Protein AF-A0A1V1G2E8-F1 (afdb_monomer_lite)

Organism: NCBI:txid1812934

Foldseek 3Di:
DDQDFPDDPVRDPDPVSVVVRVVSVVVVVVVVLVVVLVVLVVCLVVQPDLCSLCVPVVLVVVLVVQLVVCVVVVHHSVVSSVVVNVSSVVSSVVSVVVVVVVVD

Sequence (104 aa):
MHIENRLSPSECEGMDDIRAEIDLIDRAVVNLIGKRYQYVLSAAKFKTSATAVRAPERFKAMLEKRREWAEQDGLNADAIEQLFSNLVNHFIEEEMQRWKKSHE

pLDDT: mean 92.09, std 8.78, range [52.75, 98.62]

Structure (mmCIF, N/CA/C/O backbone):
data_AF-A0A1V1G2E8-F1
#
_entry.id   AF-A0A1V1G2E8-F1
#
loop_
_atom_site.group_PDB
_atom_site.id
_atom_site.type_symbol
_atom_site.label_atom_id
_atom_site.label_alt_id
_atom_site.label_comp_id
_atom_site.label_asym_id
_atom_site.label_entity_id
_atom_site.label_seq_id
_atom_site.pdbx_PDB_ins_code
_atom_site.Cartn_x
_atom_site.Cartn_y
_atom_site.Cartn_z
_atom_site.occupancy
_atom_site.B_iso_or_equiv
_atom_site.auth_seq_id
_atom_site.auth_comp_id
_atom_site.auth_asym_id
_atom_site.auth_atom_id
_atom_site.pdbx_PDB_model_num
ATOM 1 N N . MET A 1 1 ? -15.128 -0.970 -3.466 1.00 58.00 1 MET A N 1
ATOM 2 C CA . MET A 1 1 ? -14.976 -2.131 -2.564 1.00 58.00 1 MET A CA 1
ATOM 3 C C . MET A 1 1 ? -15.042 -1.551 -1.172 1.00 58.00 1 MET A C 1
ATOM 5 O O . MET A 1 1 ? -14.143 -0.795 -0.835 1.00 58.00 1 MET A O 1
ATOM 9 N N . HIS A 1 2 ? -16.136 -1.781 -0.456 1.00 69.06 2 HIS A N 1
ATOM 10 C CA . HIS A 1 2 ? -16.291 -1.309 0.917 1.00 69.06 2 HIS A CA 1
ATOM 11 C C . HIS A 1 2 ? -15.784 -2.417 1.836 1.00 69.06 2 HIS A C 1
ATOM 13 O O . HIS A 1 2 ? -16.170 -3.573 1.668 1.00 69.06 2 HIS A O 1
ATOM 19 N N . ILE A 1 3 ? -14.825 -2.086 2.698 1.00 79.12 3 ILE A N 1
ATOM 20 C CA . ILE A 1 3 ? -14.456 -2.945 3.820 1.00 79.12 3 ILE A CA 1
ATOM 21 C C . ILE A 1 3 ? -15.372 -2.486 4.944 1.00 79.12 3 ILE A C 1
ATOM 23 O O . ILE A 1 3 ? -15.277 -1.339 5.372 1.00 79.12 3 ILE A O 1
ATOM 27 N N . GLU A 1 4 ? -16.301 -3.345 5.332 1.00 82.38 4 GLU A N 1
ATOM 28 C CA . GLU A 1 4 ? -17.212 -3.084 6.439 1.00 82.38 4 GLU A CA 1
ATOM 29 C C . GLU A 1 4 ? -16.767 -3.944 7.615 1.00 82.38 4 GLU A C 1
ATOM 31 O O . GLU A 1 4 ? -16.738 -5.176 7.531 1.00 82.38 4 GLU A O 1
ATOM 36 N N . ASN A 1 5 ? -16.357 -3.268 8.683 1.00 87.25 5 ASN A N 1
ATOM 37 C CA . ASN A 1 5 ? -16.131 -3.878 9.981 1.00 87.25 5 ASN A CA 1
ATOM 38 C C . ASN A 1 5 ? -17.465 -4.333 10.577 1.00 87.25 5 ASN A C 1
ATOM 40 O O . ASN A 1 5 ? -18.511 -3.749 10.286 1.00 87.25 5 ASN A O 1
ATOM 44 N N . ARG A 1 6 ? -17.445 -5.394 11.389 1.00 92.06 6 ARG A N 1
ATOM 45 C CA . ARG A 1 6 ? -18.676 -5.927 11.999 1.00 92.06 6 ARG A CA 1
ATOM 46 C C . ARG A 1 6 ? -19.122 -5.072 13.176 1.00 92.06 6 ARG A C 1
ATOM 48 O O . ARG A 1 6 ? -20.315 -4.998 13.444 1.00 92.06 6 ARG A O 1
ATOM 55 N N . LEU A 1 7 ? -18.159 -4.445 13.845 1.00 94.75 7 LEU A N 1
ATOM 56 C CA . LEU A 1 7 ? -18.349 -3.500 14.936 1.00 94.75 7 LEU A CA 1
ATOM 57 C C . LEU A 1 7 ? -17.619 -2.199 14.599 1.00 94.75 7 LEU A C 1
ATOM 59 O O . LEU A 1 7 ? -16.498 -2.217 14.082 1.00 94.75 7 LEU A O 1
ATOM 63 N N . SER A 1 8 ? -18.229 -1.059 14.911 1.00 94.88 8 SER A N 1
ATOM 64 C CA . SER A 1 8 ? -17.505 0.210 14.941 1.00 94.88 8 SER A CA 1
ATOM 65 C C . SER A 1 8 ? -16.544 0.253 16.138 1.00 94.88 8 SER A C 1
ATOM 67 O O . SER A 1 8 ? -16.754 -0.447 17.135 1.00 94.88 8 SER A O 1
ATOM 69 N N . PRO A 1 9 ? -15.509 1.114 16.109 1.00 95.75 9 PRO A N 1
ATOM 70 C CA . PRO A 1 9 ? -14.587 1.240 17.237 1.00 95.75 9 PRO A CA 1
ATOM 71 C C . PRO A 1 9 ? -15.276 1.553 18.575 1.00 95.75 9 PRO A C 1
ATOM 73 O O . PRO A 1 9 ? -14.806 1.113 19.617 1.00 95.75 9 PRO A O 1
ATOM 76 N N . SER A 1 10 ? -16.393 2.291 18.556 1.00 96.69 10 SER A N 1
ATOM 77 C CA . SER A 1 10 ? -17.177 2.623 19.755 1.00 96.69 10 SER A CA 1
ATOM 78 C C . SER A 1 10 ? -18.085 1.497 20.259 1.00 96.69 10 SER A C 1
ATOM 80 O O . SER A 1 10 ? -18.580 1.597 21.376 1.00 96.69 10 SER A O 1
ATOM 82 N N . GLU A 1 11 ? -18.331 0.463 19.452 1.00 97.38 11 GLU A N 1
ATOM 83 C CA . GLU A 1 11 ? -19.170 -0.694 19.809 1.00 97.38 11 GLU A CA 1
ATOM 84 C C . GLU A 1 11 ? -18.359 -1.875 20.351 1.00 97.38 11 GLU A C 1
ATOM 86 O O . GLU A 1 11 ? -18.937 -2.826 20.863 1.00 97.38 11 GLU A O 1
ATOM 91 N N . CYS A 1 12 ? -17.030 -1.832 20.242 1.00 97.81 12 CYS A N 1
ATOM 92 C CA . CYS A 1 12 ? 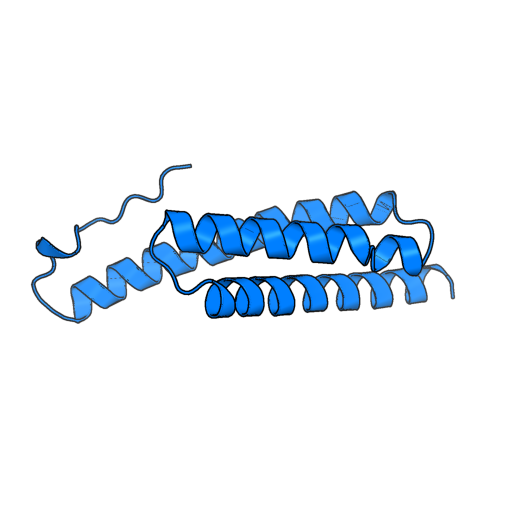-16.166 -2.879 20.772 1.00 97.81 12 CYS A CA 1
ATOM 93 C C . CYS A 1 12 ? -16.195 -2.875 22.308 1.00 97.81 12 CYS A C 1
ATOM 95 O O . CYS A 1 12 ? -15.902 -1.855 22.937 1.00 97.81 12 CYS A O 1
ATOM 97 N N . GLU A 1 13 ? -16.488 -4.021 22.921 1.00 97.94 13 GLU A N 1
ATOM 98 C CA . GLU A 1 13 ? -16.595 -4.156 24.381 1.00 97.94 13 GLU A CA 1
ATOM 99 C C . GLU A 1 13 ? -15.249 -4.503 25.033 1.00 97.94 13 GLU A C 1
ATOM 101 O O . GLU A 1 13 ? -15.071 -4.369 26.246 1.00 97.94 13 GLU A O 1
ATOM 106 N N . GLY A 1 14 ? -14.265 -4.921 24.232 1.00 97.75 14 GLY A N 1
ATOM 107 C CA . GLY A 1 14 ? -12.936 -5.258 24.718 1.00 97.75 14 GLY A CA 1
ATOM 108 C C . GLY A 1 14 ? -11.879 -5.394 23.627 1.00 97.75 14 GLY A C 1
ATOM 109 O O . GLY A 1 14 ? -12.120 -5.206 22.436 1.00 97.75 14 GLY A O 1
ATOM 110 N N . MET A 1 15 ? -10.664 -5.743 24.054 1.00 98.12 15 MET A N 1
ATOM 111 C CA . MET A 1 15 ? -9.513 -5.867 23.152 1.00 98.12 15 MET A CA 1
ATOM 112 C C . MET A 1 15 ? -9.647 -6.994 22.130 1.00 98.12 15 MET A C 1
ATOM 114 O O . MET A 1 15 ? -9.012 -6.922 21.079 1.00 98.12 15 MET A O 1
ATOM 118 N N . ASP A 1 16 ? -10.432 -8.025 22.429 1.00 98.31 16 ASP A N 1
ATOM 119 C CA .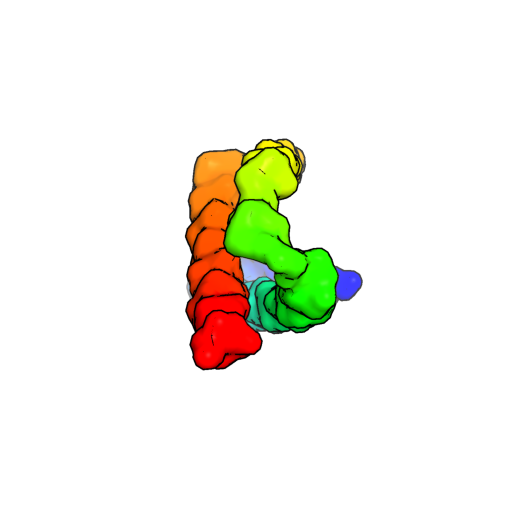 ASP A 1 16 ? -10.626 -9.141 21.506 1.00 98.31 16 ASP A CA 1
ATOM 120 C C . ASP A 1 16 ? -11.486 -8.722 20.304 1.00 98.31 16 ASP A C 1
ATOM 122 O O . ASP A 1 16 ? -11.124 -9.046 19.173 1.00 98.31 16 ASP A O 1
ATOM 126 N N . ASP A 1 17 ? -12.518 -7.896 20.518 1.00 98.00 17 ASP A N 1
ATOM 127 C CA . ASP A 1 17 ? -13.309 -7.292 19.435 1.00 98.00 17 ASP A CA 1
ATOM 128 C C . ASP A 1 17 ? -12.436 -6.396 18.552 1.00 98.00 17 ASP A C 1
ATOM 130 O O . ASP A 1 17 ? -12.388 -6.559 17.333 1.00 98.00 17 ASP A O 1
ATOM 134 N N . ILE A 1 18 ? -11.662 -5.500 19.177 1.00 98.00 18 ILE A N 1
ATOM 135 C CA . ILE A 1 18 ? -10.767 -4.575 18.466 1.00 98.00 18 ILE A CA 1
ATOM 136 C C . ILE A 1 18 ? -9.774 -5.337 17.583 1.00 98.00 18 ILE A C 1
ATOM 138 O O . ILE A 1 18 ? -9.572 -4.983 16.423 1.00 98.00 18 ILE A O 1
ATOM 142 N N . ARG A 1 19 ? -9.150 -6.394 18.116 1.00 98.38 19 ARG A N 1
ATOM 143 C CA . ARG A 1 19 ? -8.194 -7.215 17.359 1.00 98.38 19 ARG A CA 1
ATOM 144 C C . ARG A 1 19 ? -8.865 -7.938 16.200 1.00 98.38 19 ARG A C 1
ATOM 146 O O . ARG A 1 19 ? -8.311 -7.934 15.108 1.00 98.38 19 ARG A O 1
ATOM 153 N N . ALA A 1 20 ? -10.054 -8.502 16.411 1.00 97.56 20 ALA A N 1
ATOM 154 C CA . ALA A 1 20 ? -10.791 -9.183 15.353 1.00 97.56 20 ALA A CA 1
ATOM 155 C C . ALA A 1 20 ? -11.144 -8.236 14.191 1.00 97.56 20 ALA A C 1
ATOM 157 O O . ALA A 1 20 ? -11.043 -8.623 13.024 1.00 97.56 20 ALA A O 1
ATOM 158 N N . GLU A 1 21 ? -11.512 -6.990 14.495 1.00 97.81 21 GLU A N 1
ATOM 159 C CA . GLU A 1 21 ? -11.801 -5.975 13.479 1.00 97.81 21 GLU A CA 1
ATOM 160 C C . GLU A 1 21 ? -10.537 -5.475 12.759 1.00 97.81 21 GLU A C 1
ATOM 162 O O . GLU A 1 21 ? -10.565 -5.284 11.539 1.00 97.81 21 GLU A O 1
ATOM 167 N N . ILE A 1 22 ? -9.409 -5.331 13.464 1.00 97.44 22 ILE A N 1
ATOM 168 C CA . ILE A 1 22 ? -8.108 -5.019 12.846 1.00 97.44 22 ILE A CA 1
ATOM 169 C C . ILE A 1 22 ? -7.665 -6.152 11.914 1.00 97.44 22 ILE A C 1
ATOM 171 O O . ILE A 1 22 ? -7.327 -5.890 10.761 1.00 97.44 22 ILE A O 1
ATOM 175 N N . ASP A 1 23 ? -7.744 -7.409 12.354 1.00 97.75 23 ASP A N 1
ATOM 176 C CA . ASP A 1 23 ? -7.372 -8.573 11.541 1.00 97.75 23 ASP A CA 1
ATOM 177 C C . ASP A 1 23 ? -8.205 -8.655 10.248 1.00 97.75 23 ASP A C 1
ATOM 179 O O . ASP A 1 23 ? -7.703 -9.034 9.182 1.00 97.75 23 ASP A O 1
ATOM 183 N N . LEU A 1 24 ? -9.486 -8.272 10.313 1.00 96.38 24 LEU A N 1
ATOM 184 C CA . LEU A 1 24 ? -10.367 -8.189 9.148 1.00 96.38 24 LEU A CA 1
ATOM 185 C C . LEU A 1 24 ? -9.876 -7.130 8.152 1.00 96.38 24 LEU A C 1
ATOM 187 O O . LEU A 1 24 ? -9.792 -7.412 6.948 1.00 96.38 24 LEU A O 1
ATOM 191 N N . ILE A 1 25 ? -9.523 -5.938 8.639 1.00 96.81 25 ILE A N 1
ATOM 192 C CA . ILE A 1 25 ? -8.968 -4.853 7.818 1.00 96.81 25 ILE A CA 1
ATOM 193 C C . ILE A 1 25 ? -7.649 -5.301 7.188 1.00 96.81 25 ILE A C 1
ATOM 195 O O . ILE A 1 25 ? -7.487 -5.206 5.968 1.00 96.81 25 ILE A O 1
ATOM 199 N N . ASP A 1 26 ? -6.741 -5.868 7.975 1.00 97.75 26 ASP A N 1
ATOM 200 C CA . ASP A 1 26 ? -5.424 -6.306 7.516 1.00 97.75 26 ASP A CA 1
ATOM 201 C C . ASP A 1 26 ? -5.535 -7.400 6.454 1.00 97.75 26 ASP A C 1
ATOM 203 O O . ASP A 1 26 ? -4.852 -7.361 5.422 1.00 97.75 26 ASP A O 1
ATOM 207 N N . ARG A 1 27 ? -6.474 -8.340 6.612 1.00 96.94 27 ARG A N 1
ATOM 208 C CA . ARG A 1 27 ? -6.761 -9.337 5.575 1.00 96.94 27 ARG A CA 1
ATOM 209 C C . ARG A 1 27 ? -7.199 -8.681 4.267 1.00 96.94 27 ARG A C 1
ATOM 211 O O . ARG A 1 27 ? -6.793 -9.125 3.186 1.00 96.94 27 ARG A O 1
ATOM 218 N N . ALA A 1 28 ? -8.024 -7.642 4.333 1.00 96.75 28 ALA A N 1
ATOM 219 C CA . ALA A 1 28 ? -8.449 -6.904 3.153 1.00 96.75 28 ALA A CA 1
ATOM 220 C C . ALA A 1 28 ? -7.297 -6.096 2.528 1.00 96.75 28 ALA A C 1
ATOM 222 O O . ALA A 1 28 ? -7.162 -6.102 1.299 1.00 96.75 28 ALA A O 1
ATOM 223 N N . VAL A 1 29 ? -6.422 -5.491 3.337 1.00 96.69 29 VAL A N 1
ATOM 224 C CA . VAL A 1 29 ? -5.193 -4.817 2.882 1.00 96.69 29 VAL A CA 1
ATOM 225 C C . VAL A 1 29 ? -4.288 -5.796 2.133 1.00 96.69 29 VAL A C 1
ATOM 227 O O . VAL A 1 29 ? -3.884 -5.509 1.005 1.00 96.69 29 VAL A O 1
ATOM 230 N N . VAL A 1 30 ? -4.041 -6.991 2.677 1.00 97.50 30 VAL A N 1
ATOM 231 C CA . VAL A 1 30 ? -3.239 -8.034 2.010 1.00 97.50 30 VAL A CA 1
ATOM 232 C C . VAL A 1 30 ? -3.856 -8.436 0.667 1.00 97.50 30 VAL A C 1
ATOM 234 O O . VAL A 1 30 ? -3.155 -8.505 -0.346 1.00 97.50 30 VAL A O 1
ATOM 237 N N . ASN A 1 31 ? -5.176 -8.631 0.610 1.00 96.69 31 ASN A N 1
ATOM 238 C CA . ASN A 1 31 ? -5.871 -8.937 -0.644 1.00 96.69 31 ASN A CA 1
ATOM 239 C C . ASN A 1 31 ? -5.729 -7.807 -1.682 1.00 96.69 31 ASN A C 1
ATOM 241 O O . ASN A 1 31 ? -5.549 -8.071 -2.875 1.00 96.69 31 ASN A O 1
ATOM 245 N N . LEU A 1 32 ? -5.799 -6.544 -1.250 1.00 96.88 32 LEU A N 1
ATOM 246 C CA . LEU A 1 32 ? -5.601 -5.376 -2.112 1.00 96.88 32 LEU A CA 1
ATOM 247 C C . LEU A 1 32 ? -4.166 -5.280 -2.624 1.00 96.88 32 LEU A C 1
ATOM 249 O O . LEU A 1 32 ? -3.965 -5.006 -3.808 1.00 96.88 32 LEU A O 1
ATOM 253 N N . ILE A 1 33 ? -3.177 -5.555 -1.775 1.00 97.12 33 ILE A N 1
ATOM 254 C CA . ILE A 1 33 ? -1.768 -5.625 -2.172 1.00 97.12 33 ILE A CA 1
ATOM 255 C C . ILE A 1 33 ? -1.569 -6.732 -3.211 1.00 97.12 33 ILE A C 1
ATOM 257 O O . ILE A 1 33 ? -0.928 -6.489 -4.232 1.00 97.12 33 ILE A O 1
ATOM 261 N N . GLY A 1 34 ? -2.180 -7.905 -3.023 1.00 96.38 34 GLY A N 1
ATOM 262 C CA . GLY A 1 34 ? -2.149 -8.994 -4.003 1.00 96.38 34 GLY A CA 1
ATOM 263 C C . GLY A 1 34 ? -2.720 -8.580 -5.363 1.00 96.38 34 GLY A C 1
ATOM 264 O O . GLY A 1 34 ? -2.090 -8.801 -6.399 1.00 96.38 34 GLY A O 1
ATOM 265 N N . LYS A 1 35 ? -3.871 -7.894 -5.381 1.00 96.88 35 LYS A N 1
ATOM 266 C CA . LYS A 1 35 ? -4.444 -7.325 -6.616 1.00 96.88 35 LYS A CA 1
ATOM 267 C C . LYS A 1 35 ? -3.517 -6.284 -7.241 1.00 96.88 35 LYS A C 1
ATOM 269 O O . LYS A 1 35 ? -3.256 -6.341 -8.439 1.00 96.88 35 LYS A O 1
ATOM 274 N N . ARG A 1 36 ? -2.981 -5.359 -6.438 1.00 96.44 36 ARG A N 1
ATOM 275 C CA . ARG A 1 36 ? -2.006 -4.348 -6.877 1.00 96.44 36 ARG A CA 1
ATOM 276 C C . ARG A 1 36 ? -0.788 -5.006 -7.524 1.00 96.44 36 ARG A C 1
ATOM 278 O O . ARG A 1 36 ? -0.329 -4.537 -8.560 1.00 96.44 36 ARG A O 1
ATOM 285 N N . TYR A 1 37 ? -0.292 -6.095 -6.951 1.00 95.12 37 TYR A N 1
ATOM 286 C CA . TYR A 1 37 ? 0.846 -6.832 -7.484 1.00 95.12 37 TYR A CA 1
ATOM 287 C C . TYR A 1 37 ? 0.564 -7.437 -8.867 1.00 95.12 37 TYR A C 1
ATOM 289 O O . TYR A 1 37 ? 1.413 -7.350 -9.747 1.00 95.12 37 TYR A O 1
ATOM 297 N N . GLN A 1 38 ? -0.649 -7.937 -9.133 1.00 95.44 38 GLN A N 1
ATOM 298 C CA . GLN A 1 38 ? -1.020 -8.407 -10.480 1.00 95.44 38 GLN A CA 1
ATOM 299 C C . GLN A 1 38 ? -0.914 -7.304 -11.549 1.00 95.44 38 GLN A C 1
ATOM 301 O O . GLN A 1 38 ? -0.527 -7.574 -12.691 1.00 95.44 38 GLN A O 1
ATOM 306 N N . TYR A 1 39 ? -1.190 -6.046 -11.186 1.00 94.94 39 TYR A N 1
ATOM 307 C CA . TYR A 1 39 ? -0.951 -4.910 -12.081 1.00 94.94 39 TYR A CA 1
ATOM 308 C C . TYR A 1 39 ? 0.539 -4.653 -12.306 1.00 94.94 39 TYR A C 1
ATOM 310 O O . TYR A 1 39 ? 0.923 -4.341 -13.430 1.00 94.94 39 TYR A O 1
ATOM 318 N N . VAL A 1 40 ? 1.385 -4.830 -11.286 1.00 91.75 40 VAL A N 1
ATOM 319 C CA . VAL A 1 40 ? 2.847 -4.748 -11.443 1.00 91.75 40 VAL A CA 1
ATOM 320 C C . VAL A 1 40 ? 3.343 -5.819 -12.416 1.00 91.75 40 VAL A C 1
ATOM 322 O O . VAL A 1 40 ? 4.037 -5.498 -13.376 1.00 91.75 40 VAL A O 1
ATOM 325 N N . LEU A 1 41 ? 2.898 -7.069 -12.259 1.00 90.00 41 LEU A N 1
ATOM 326 C CA . LEU A 1 41 ? 3.238 -8.159 -13.182 1.00 90.00 41 LEU A CA 1
ATOM 327 C C . LEU A 1 41 ? 2.777 -7.891 -14.616 1.00 90.00 41 LEU A C 1
ATOM 329 O O . LEU A 1 41 ? 3.477 -8.209 -15.575 1.00 90.00 41 LEU A O 1
ATOM 333 N N . SER A 1 42 ? 1.599 -7.294 -14.772 1.00 91.69 42 SER A N 1
ATOM 334 C CA . SER A 1 42 ? 1.097 -6.894 -16.086 1.00 91.69 42 SER A CA 1
ATOM 335 C C . SER A 1 42 ? 1.933 -5.761 -16.685 1.00 91.69 42 SER A C 1
ATOM 337 O O . SER A 1 42 ? 2.230 -5.793 -17.878 1.00 91.69 42 SER A O 1
ATOM 339 N N . ALA A 1 43 ? 2.359 -4.798 -15.861 1.00 87.94 43 ALA A N 1
ATOM 340 C CA . ALA A 1 43 ? 3.206 -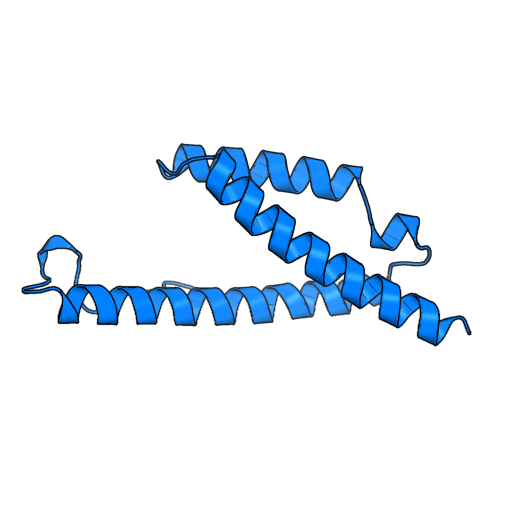3.682 -16.269 1.00 87.94 43 ALA A CA 1
ATOM 341 C C . ALA A 1 43 ? 4.617 -4.130 -16.692 1.00 87.94 43 ALA A C 1
ATOM 343 O O . ALA A 1 43 ? 5.194 -3.527 -17.597 1.00 87.94 43 ALA A O 1
ATOM 344 N N . ALA A 1 44 ? 5.143 -5.211 -16.103 1.00 86.00 44 ALA A N 1
ATOM 345 C CA . ALA A 1 44 ? 6.442 -5.794 -16.450 1.00 86.00 44 ALA A CA 1
ATOM 346 C C . ALA A 1 44 ? 6.595 -6.085 -17.952 1.00 86.00 44 ALA A C 1
ATOM 348 O O . ALA A 1 44 ? 7.674 -5.899 -18.507 1.00 86.00 44 ALA A O 1
ATOM 349 N N . LYS A 1 45 ? 5.502 -6.443 -18.640 1.00 85.00 45 LYS A N 1
ATOM 350 C CA . LYS A 1 45 ? 5.484 -6.708 -20.091 1.00 85.00 45 LYS A CA 1
ATOM 351 C C . LYS A 1 45 ? 5.852 -5.491 -20.948 1.00 85.00 45 LYS A C 1
ATOM 353 O O . LYS A 1 45 ? 6.237 -5.658 -22.098 1.00 85.00 45 LYS A O 1
ATOM 358 N N . PHE A 1 46 ? 5.724 -4.282 -20.404 1.00 87.19 46 PHE A N 1
ATOM 359 C CA . PHE A 1 46 ? 6.015 -3.028 -21.104 1.00 87.19 46 PHE A CA 1
ATOM 360 C C . PHE A 1 46 ? 7.381 -2.436 -20.723 1.00 87.19 46 PHE A 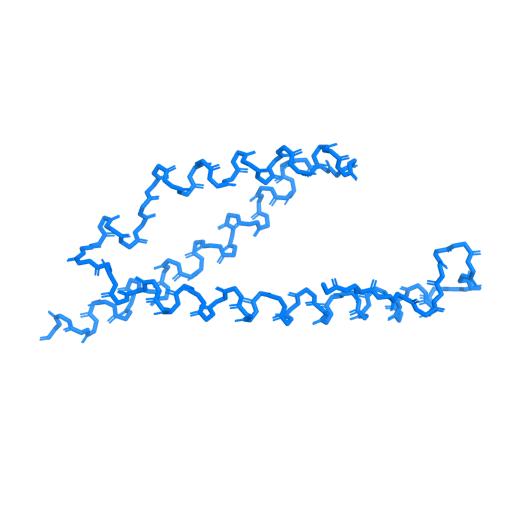C 1
ATOM 362 O O . PHE A 1 46 ? 7.781 -1.407 -21.266 1.00 87.19 46 PHE A O 1
ATOM 369 N N . LYS A 1 47 ? 8.105 -3.053 -19.781 1.00 83.25 47 LYS A N 1
ATOM 370 C CA . LYS A 1 47 ? 9.386 -2.552 -19.272 1.00 83.25 47 LYS A CA 1
ATOM 371 C C . LYS A 1 47 ? 10.538 -3.148 -20.083 1.00 83.25 47 LYS A C 1
ATOM 373 O O . LYS A 1 47 ? 10.925 -4.294 -19.890 1.00 83.25 47 LYS A O 1
ATOM 378 N N . THR A 1 48 ? 11.104 -2.346 -20.981 1.00 83.44 48 THR A N 1
ATOM 379 C CA . THR A 1 48 ? 12.159 -2.769 -21.923 1.00 83.44 48 THR A CA 1
ATOM 380 C C . THR A 1 48 ? 13.587 -2.548 -21.416 1.00 83.44 48 THR A C 1
ATOM 382 O O . THR A 1 48 ? 14.543 -2.900 -22.098 1.00 83.44 48 THR A O 1
ATOM 385 N N . SER A 1 49 ? 13.766 -1.960 -20.230 1.00 82.50 49 SER A N 1
ATOM 386 C CA . SER A 1 49 ? 15.086 -1.681 -19.654 1.00 82.50 49 SER A CA 1
ATOM 387 C C . SER A 1 49 ? 15.059 -1.655 -18.127 1.00 82.50 49 SER A C 1
ATOM 389 O O . SER A 1 49 ? 14.017 -1.408 -17.520 1.00 82.50 49 SER A O 1
ATOM 391 N N . ALA A 1 50 ? 16.222 -1.817 -17.490 1.00 75.50 50 ALA A N 1
ATOM 392 C CA . ALA A 1 50 ? 16.371 -1.681 -16.038 1.00 75.50 50 ALA A CA 1
ATOM 393 C C . ALA A 1 50 ? 15.887 -0.314 -15.505 1.00 75.50 50 ALA A C 1
ATOM 395 O O . ALA A 1 50 ? 15.291 -0.233 -14.430 1.00 75.50 50 ALA A O 1
ATOM 396 N N . THR A 1 51 ? 16.088 0.766 -16.270 1.00 80.06 51 THR A N 1
ATOM 397 C CA . THR A 1 51 ? 15.575 2.102 -15.924 1.00 80.06 51 THR A CA 1
ATOM 398 C C . THR A 1 51 ? 14.053 2.148 -15.998 1.00 80.06 51 THR A C 1
ATOM 400 O O . THR A 1 51 ? 13.423 2.719 -15.109 1.00 80.06 51 THR A O 1
ATOM 403 N N . ALA A 1 52 ? 13.447 1.500 -16.998 1.00 78.44 52 ALA A N 1
ATOM 404 C CA . ALA A 1 52 ? 11.994 1.367 -17.085 1.00 78.44 52 ALA A CA 1
ATOM 405 C C . ALA A 1 52 ? 11.420 0.522 -15.932 1.00 78.44 52 ALA A C 1
ATOM 407 O O . ALA A 1 52 ? 10.307 0.784 -15.479 1.00 78.44 52 ALA A O 1
ATOM 408 N N . VAL A 1 53 ? 12.179 -0.453 -15.416 1.00 76.56 53 VAL A N 1
ATOM 409 C CA . VAL A 1 53 ? 11.780 -1.240 -14.239 1.00 76.56 53 VAL A CA 1
ATOM 410 C C . VAL A 1 53 ? 11.766 -0.394 -12.968 1.00 76.56 53 VAL A C 1
ATOM 412 O O . VAL A 1 53 ? 10.781 -0.451 -12.233 1.00 76.56 53 VAL A O 1
ATOM 415 N N . ARG A 1 54 ? 12.813 0.410 -12.736 1.00 81.75 54 ARG A N 1
ATOM 416 C CA . ARG A 1 54 ? 12.959 1.251 -11.533 1.00 81.75 54 ARG A CA 1
ATOM 417 C C . ARG A 1 54 ? 12.096 2.513 -11.547 1.00 81.75 54 ARG A C 1
ATOM 419 O O . ARG A 1 54 ? 11.609 2.909 -10.498 1.00 81.75 54 ARG A O 1
ATOM 426 N N . ALA A 1 55 ? 11.930 3.143 -12.712 1.00 88.44 55 ALA A N 1
ATOM 427 C CA . ALA A 1 55 ? 11.088 4.321 -12.941 1.00 88.44 55 ALA A CA 1
ATOM 428 C C . ALA A 1 55 ? 11.140 5.379 -11.802 1.00 88.44 55 ALA A C 1
ATOM 430 O O . ALA A 1 55 ? 10.109 5.665 -11.187 1.00 88.44 55 ALA A O 1
ATOM 431 N N . PRO A 1 56 ? 12.317 5.971 -11.508 1.00 90.06 56 PRO A N 1
ATOM 432 C CA . PRO A 1 56 ? 12.554 6.764 -10.293 1.00 90.06 56 PRO A CA 1
ATOM 433 C C . PRO A 1 56 ? 11.619 7.973 -10.142 1.00 90.06 56 PRO A C 1
ATOM 435 O O . PRO A 1 56 ? 11.045 8.168 -9.074 1.00 90.06 56 PRO A O 1
ATOM 438 N N . GLU A 1 57 ? 11.375 8.727 -11.218 1.00 93.00 57 GLU A N 1
ATOM 439 C CA . GLU A 1 57 ? 10.449 9.871 -11.184 1.00 93.00 57 GLU A CA 1
ATOM 440 C C . GLU A 1 57 ? 9.011 9.438 -10.880 1.00 93.00 57 GLU A C 1
ATOM 442 O O . GLU A 1 57 ? 8.302 10.065 -10.091 1.00 93.00 57 GLU A O 1
ATOM 447 N N . ARG A 1 58 ? 8.577 8.306 -11.453 1.00 93.50 58 ARG A N 1
ATOM 448 C CA . ARG A 1 58 ? 7.249 7.749 -11.180 1.00 93.50 58 ARG A CA 1
ATOM 449 C C . ARG A 1 58 ? 7.134 7.276 -9.734 1.00 93.50 58 ARG A C 1
ATOM 451 O O . ARG A 1 58 ? 6.071 7.443 -9.136 1.00 93.50 58 ARG A O 1
ATOM 458 N N . PHE A 1 59 ? 8.194 6.673 -9.201 1.00 94.25 59 PHE A N 1
ATOM 459 C CA . PHE A 1 59 ? 8.257 6.220 -7.818 1.00 94.25 59 PHE A CA 1
ATOM 460 C C . PHE A 1 59 ? 8.148 7.402 -6.847 1.00 94.25 59 PHE A C 1
ATOM 462 O O . PHE A 1 59 ? 7.263 7.395 -5.992 1.00 94.25 59 PHE A O 1
ATOM 469 N N . LYS A 1 60 ? 8.938 8.461 -7.057 1.00 96.50 60 LYS A N 1
ATOM 470 C CA . LYS A 1 60 ? 8.885 9.693 -6.259 1.00 96.50 60 LYS A CA 1
ATOM 471 C C . LYS A 1 60 ? 7.499 10.344 -6.284 1.00 96.50 60 LYS A C 1
ATOM 473 O O . LYS A 1 60 ? 6.889 10.513 -5.233 1.00 96.50 60 LYS A O 1
ATOM 478 N N . ALA A 1 61 ? 6.950 10.601 -7.473 1.00 97.88 61 ALA A N 1
ATOM 479 C CA . ALA A 1 61 ? 5.625 11.213 -7.614 1.00 97.88 61 ALA A CA 1
ATOM 480 C C . ALA A 1 61 ? 4.505 10.355 -6.994 1.00 97.88 61 ALA A C 1
ATOM 482 O O . ALA A 1 61 ? 3.493 10.859 -6.508 1.00 97.88 61 ALA A O 1
ATOM 483 N N . MET A 1 62 ? 4.654 9.026 -7.017 1.00 97.69 62 MET A N 1
ATOM 484 C CA . MET A 1 62 ? 3.722 8.134 -6.334 1.00 97.69 62 MET A CA 1
ATOM 485 C C . MET A 1 62 ? 3.802 8.306 -4.810 1.00 97.69 62 MET A C 1
ATOM 487 O O . MET A 1 62 ? 2.736 8.341 -4.195 1.00 97.69 62 MET A O 1
ATOM 491 N N . LEU A 1 63 ? 5.000 8.391 -4.218 1.00 98.06 63 LEU A N 1
ATOM 492 C CA . LEU A 1 63 ? 5.184 8.574 -2.773 1.00 98.06 63 LEU A CA 1
ATOM 493 C C . LEU A 1 63 ? 4.628 9.916 -2.292 1.00 98.06 63 LEU A C 1
ATOM 495 O O . LEU A 1 63 ? 3.836 9.917 -1.355 1.00 98.06 63 LEU A O 1
ATOM 499 N N . GLU A 1 64 ? 4.925 11.014 -2.992 1.00 98.38 64 GLU A N 1
ATOM 500 C CA . GLU A 1 64 ? 4.357 12.344 -2.705 1.00 98.38 64 GLU A CA 1
ATOM 501 C C . GLU A 1 64 ? 2.826 12.284 -2.638 1.00 98.38 64 GLU A C 1
ATOM 503 O O . GLU A 1 64 ? 2.216 12.722 -1.666 1.00 98.38 64 GLU A O 1
ATOM 508 N N . LYS A 1 65 ? 2.195 11.601 -3.601 1.00 98.44 65 LYS A N 1
ATOM 509 C CA . LYS A 1 65 ? 0.739 11.428 -3.591 1.00 98.44 65 LYS A CA 1
ATOM 510 C C . LYS A 1 65 ? 0.223 10.615 -2.397 1.00 98.44 65 LYS A C 1
ATOM 512 O O . LYS A 1 65 ? -0.884 10.862 -1.934 1.00 98.44 65 LYS A O 1
ATOM 517 N N . ARG A 1 66 ? 0.983 9.626 -1.910 1.00 98.38 66 ARG A N 1
ATOM 518 C CA . ARG A 1 66 ? 0.594 8.832 -0.727 1.00 98.38 66 ARG A CA 1
ATOM 519 C C . ARG A 1 66 ? 0.729 9.640 0.556 1.00 98.38 66 ARG A C 1
ATOM 521 O O . ARG A 1 66 ? -0.105 9.459 1.436 1.00 98.38 66 ARG A O 1
ATOM 528 N N . ARG A 1 67 ? 1.724 10.529 0.640 1.00 98.56 67 ARG A N 1
ATOM 529 C CA . ARG A 1 67 ? 1.838 11.490 1.744 1.00 98.56 67 ARG A CA 1
ATOM 530 C C . ARG A 1 67 ? 0.606 12.385 1.814 1.00 98.56 67 ARG A C 1
ATOM 532 O O . ARG A 1 67 ? -0.009 12.465 2.866 1.00 98.56 67 ARG A O 1
ATOM 539 N N . GLU A 1 68 ? 0.200 12.970 0.685 1.00 98.62 68 GLU A N 1
ATOM 540 C CA . GLU A 1 68 ? -1.001 13.819 0.624 1.00 98.62 68 GLU A CA 1
ATOM 541 C C . GLU A 1 68 ? -2.257 13.077 1.107 1.00 98.62 68 GLU A C 1
ATOM 543 O O . GLU A 1 68 ? -3.060 13.635 1.847 1.00 98.62 68 GLU A O 1
ATOM 548 N N . TRP A 1 69 ? -2.432 11.811 0.710 1.00 98.50 69 TRP A N 1
ATOM 549 C CA . TRP A 1 69 ? -3.559 10.995 1.177 1.00 98.50 69 TRP A CA 1
ATOM 550 C C . TRP A 1 69 ? -3.489 10.702 2.675 1.00 98.50 69 TRP A C 1
ATOM 552 O O . TRP A 1 69 ? -4.504 10.773 3.355 1.00 98.50 69 TRP A O 1
ATOM 562 N N . ALA A 1 70 ? -2.296 10.416 3.199 1.00 98.44 70 ALA A N 1
ATOM 563 C CA . ALA A 1 70 ? -2.105 10.203 4.627 1.00 98.44 70 ALA A CA 1
ATOM 564 C C . ALA A 1 70 ? -2.534 11.433 5.434 1.00 98.44 70 ALA A C 1
ATOM 566 O O . ALA A 1 70 ? -3.280 11.301 6.397 1.00 98.44 70 ALA A O 1
ATOM 567 N N . GLU A 1 71 ? -2.115 12.625 5.009 1.00 98.25 71 GLU A N 1
ATOM 568 C CA . GLU A 1 71 ? -2.471 13.883 5.671 1.00 98.25 71 GLU A CA 1
ATOM 569 C C . GLU A 1 71 ? -3.981 14.151 5.620 1.00 98.25 71 GLU A C 1
ATOM 571 O O . GLU A 1 71 ? -4.562 14.568 6.621 1.00 98.25 71 GLU A O 1
ATOM 576 N N . GLN A 1 72 ? -4.631 13.864 4.486 1.00 98.31 72 GLN A N 1
ATOM 577 C CA . GLN A 1 72 ? -6.087 13.990 4.324 1.00 98.31 72 GLN A CA 1
ATOM 578 C C . GLN A 1 72 ? -6.870 13.076 5.272 1.00 98.31 72 GLN A C 1
ATOM 580 O O . GLN A 1 72 ? -7.912 13.483 5.783 1.00 98.31 72 GLN A O 1
ATOM 585 N N . ASP A 1 73 ? -6.338 11.886 5.544 1.00 97.19 73 ASP A N 1
ATOM 586 C CA . ASP A 1 73 ? -6.951 10.889 6.424 1.00 97.19 73 ASP A CA 1
ATOM 587 C C . ASP A 1 73 ? -6.475 11.013 7.890 1.00 97.19 73 ASP A C 1
ATOM 589 O O . ASP A 1 73 ? -6.788 10.163 8.724 1.00 97.19 73 ASP A O 1
ATOM 593 N N . GLY A 1 74 ? -5.718 12.065 8.234 1.00 97.75 74 GLY A N 1
ATOM 594 C CA . GLY A 1 74 ? -5.226 12.310 9.598 1.00 97.75 74 GLY A CA 1
ATOM 595 C C . GLY A 1 74 ? -4.119 11.352 10.059 1.00 97.75 74 GLY A C 1
ATOM 596 O O . GLY A 1 74 ? -3.885 11.199 11.259 1.00 97.75 74 GLY A O 1
ATOM 597 N N . LEU A 1 75 ? -3.438 10.695 9.122 1.00 98.12 75 LEU A N 1
ATOM 598 C CA . LEU A 1 75 ? -2.338 9.765 9.361 1.00 98.12 75 LEU A CA 1
ATOM 599 C C . LEU A 1 75 ? -0.980 10.474 9.285 1.00 98.12 75 LEU A C 1
ATOM 601 O O . LEU A 1 75 ? -0.816 11.528 8.672 1.00 98.12 75 LEU A O 1
ATOM 605 N N . ASN A 1 76 ? 0.043 9.856 9.878 1.00 98.38 76 ASN A N 1
ATOM 606 C CA . ASN A 1 76 ? 1.415 10.335 9.749 1.00 98.38 76 ASN A CA 1
ATOM 607 C C . ASN A 1 76 ? 1.939 10.084 8.319 1.00 98.38 76 ASN A C 1
ATOM 609 O O . ASN A 1 76 ? 2.079 8.933 7.893 1.00 98.38 76 ASN A O 1
ATOM 613 N N . ALA A 1 77 ? 2.255 11.162 7.597 1.00 98.44 77 ALA A N 1
ATOM 614 C CA . ALA A 1 77 ? 2.723 11.107 6.213 1.00 98.44 77 ALA A CA 1
ATOM 615 C C . ALA A 1 77 ? 4.006 10.283 6.031 1.00 98.44 77 ALA A C 1
ATOM 617 O O . ALA A 1 77 ? 4.105 9.509 5.078 1.00 98.44 77 ALA A O 1
ATOM 618 N N . ASP A 1 78 ? 4.961 10.401 6.956 1.00 98.25 78 ASP A N 1
ATOM 619 C CA . ASP A 1 78 ? 6.241 9.690 6.886 1.00 98.25 78 ASP A CA 1
ATOM 620 C C . ASP A 1 78 ? 6.048 8.180 7.083 1.00 98.25 78 ASP A C 1
ATOM 622 O O . ASP A 1 78 ? 6.660 7.371 6.385 1.00 98.25 78 ASP A O 1
ATOM 626 N N . ALA A 1 79 ? 5.140 7.782 7.980 1.00 98.25 79 ALA A N 1
ATOM 627 C CA . ALA A 1 79 ? 4.806 6.377 8.198 1.00 98.25 79 ALA A CA 1
ATOM 628 C C . ALA A 1 79 ? 4.175 5.740 6.948 1.00 98.25 79 ALA A C 1
ATOM 630 O O . ALA A 1 79 ? 4.559 4.637 6.546 1.00 98.25 79 ALA A O 1
ATOM 631 N N . ILE A 1 80 ? 3.238 6.441 6.302 1.00 98.50 80 ILE A N 1
ATOM 632 C CA . ILE A 1 80 ? 2.597 5.957 5.074 1.00 98.50 80 ILE A CA 1
ATOM 633 C C . ILE A 1 80 ? 3.585 5.939 3.906 1.00 98.50 80 ILE A C 1
ATOM 635 O O . ILE A 1 80 ? 3.616 4.967 3.147 1.00 98.50 80 ILE A O 1
ATOM 639 N N . GLU A 1 81 ? 4.437 6.953 3.771 1.00 98.38 81 GLU A N 1
ATOM 640 C CA . GLU A 1 81 ? 5.502 6.939 2.770 1.00 98.38 81 GLU A CA 1
ATOM 641 C C . GLU A 1 81 ? 6.422 5.730 2.952 1.00 98.38 81 GLU A C 1
ATOM 643 O O . GLU A 1 81 ? 6.658 4.995 1.991 1.00 98.38 81 GLU A O 1
ATOM 648 N N . GLN A 1 82 ? 6.894 5.476 4.175 1.00 98.38 82 GLN A N 1
ATOM 649 C CA . GLN A 1 82 ? 7.798 4.365 4.465 1.00 98.38 82 GLN A CA 1
ATOM 650 C C . GLN A 1 82 ? 7.160 3.010 4.132 1.00 98.38 82 GLN A C 1
ATOM 652 O O . GLN A 1 82 ? 7.812 2.154 3.524 1.00 98.38 82 GLN A O 1
ATOM 657 N N . LEU A 1 83 ? 5.880 2.824 4.472 1.00 98.12 83 LEU A N 1
ATOM 658 C CA . LEU A 1 83 ? 5.115 1.621 4.141 1.00 98.12 83 LEU A CA 1
ATOM 659 C C . LEU A 1 83 ? 5.091 1.370 2.626 1.00 98.12 83 LEU A C 1
ATOM 661 O O . LEU A 1 83 ? 5.437 0.280 2.161 1.00 98.12 83 LEU A O 1
ATOM 665 N N . PHE A 1 84 ? 4.705 2.379 1.842 1.00 98.19 84 PHE A N 1
ATOM 666 C CA . PHE A 1 84 ? 4.611 2.239 0.389 1.00 98.19 84 PHE A CA 1
ATOM 667 C C . PHE A 1 84 ? 5.979 2.157 -0.288 1.00 98.19 84 PHE A C 1
ATOM 669 O O . PHE A 1 84 ? 6.116 1.422 -1.268 1.00 98.19 84 PHE A O 1
ATOM 676 N N . SER A 1 85 ? 6.985 2.860 0.230 1.00 97.50 85 SER A N 1
ATOM 677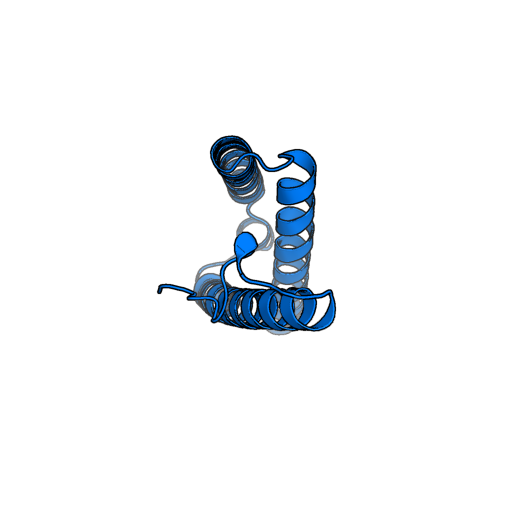 C CA . SER A 1 85 ? 8.364 2.795 -0.253 1.00 97.50 85 SER A CA 1
ATOM 678 C C . SER A 1 85 ? 8.907 1.372 -0.136 1.00 97.50 85 SER A C 1
ATOM 680 O O . SER A 1 85 ? 9.330 0.791 -1.136 1.00 97.50 85 SER A O 1
ATOM 682 N N . ASN A 1 86 ? 8.784 0.757 1.044 1.00 98.06 86 ASN A N 1
ATOM 683 C CA . ASN A 1 86 ? 9.227 -0.619 1.281 1.00 98.06 86 ASN A CA 1
ATOM 684 C C . ASN A 1 86 ? 8.507 -1.618 0.368 1.00 98.06 86 ASN A C 1
ATOM 686 O O . ASN A 1 86 ? 9.151 -2.431 -0.295 1.00 98.06 86 ASN A O 1
ATOM 690 N N . LEU A 1 87 ? 7.176 -1.521 0.283 1.00 97.12 87 LEU A N 1
ATOM 691 C CA . LEU A 1 87 ? 6.369 -2.414 -0.549 1.00 97.12 87 LEU A CA 1
ATOM 692 C C . LEU A 1 87 ? 6.762 -2.344 -2.031 1.00 97.12 87 LEU A C 1
ATOM 694 O O . LEU A 1 87 ? 6.850 -3.361 -2.716 1.00 97.12 87 LEU A O 1
ATOM 698 N N . VAL A 1 88 ? 6.952 -1.136 -2.559 1.00 95.56 88 VAL A N 1
ATOM 699 C CA . VAL A 1 88 ? 7.245 -0.944 -3.983 1.00 95.56 88 VAL A CA 1
ATOM 700 C C . VAL A 1 88 ? 8.680 -1.331 -4.311 1.00 95.56 88 VAL A C 1
ATOM 702 O O . VAL A 1 88 ? 8.887 -1.967 -5.342 1.00 95.56 88 VAL A O 1
ATOM 705 N N . ASN A 1 89 ? 9.647 -1.002 -3.452 1.00 95.38 89 ASN A N 1
ATOM 706 C CA . ASN A 1 89 ? 11.037 -1.416 -3.646 1.00 95.38 89 ASN A CA 1
ATOM 707 C C . ASN A 1 89 ? 11.155 -2.940 -3.707 1.00 95.38 89 ASN A C 1
ATOM 709 O O . ASN A 1 89 ? 11.799 -3.454 -4.620 1.00 95.38 89 ASN 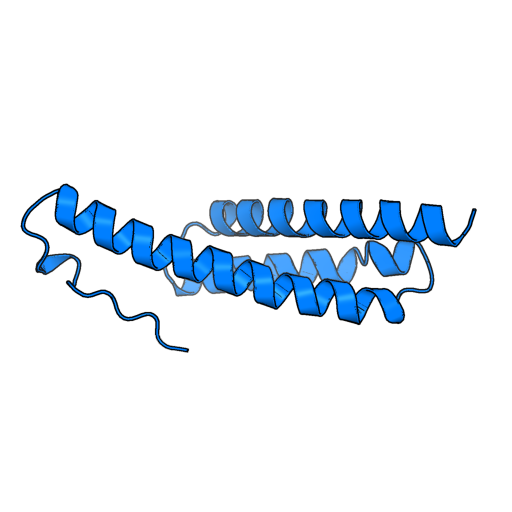A O 1
ATOM 713 N N . HIS A 1 90 ? 10.438 -3.660 -2.839 1.00 95.56 90 HIS A N 1
ATOM 714 C CA . HIS A 1 90 ? 10.371 -5.118 -2.902 1.00 95.56 90 HIS A CA 1
ATOM 715 C C . HIS A 1 90 ? 9.892 -5.621 -4.277 1.00 95.56 90 HIS A C 1
ATOM 717 O O . HIS A 1 90 ? 10.526 -6.480 -4.887 1.00 95.56 90 HIS A O 1
ATOM 723 N N . PHE A 1 91 ? 8.822 -5.041 -4.831 1.00 93.38 91 PHE A N 1
ATOM 724 C CA . PHE A 1 91 ? 8.337 -5.430 -6.160 1.00 93.38 91 PHE A CA 1
ATOM 725 C C . PHE A 1 91 ? 9.299 -5.056 -7.295 1.00 93.38 91 PHE A C 1
ATOM 727 O O . PHE A 1 91 ? 9.462 -5.840 -8.228 1.00 93.38 91 PHE A O 1
ATOM 734 N N . ILE A 1 92 ? 9.966 -3.900 -7.215 1.00 90.00 92 ILE A N 1
ATOM 735 C CA . ILE A 1 92 ? 10.996 -3.501 -8.186 1.00 90.00 92 ILE A CA 1
ATOM 736 C C . ILE A 1 92 ? 12.149 -4.508 -8.173 1.00 90.00 92 ILE A C 1
ATOM 738 O O . ILE A 1 92 ? 12.634 -4.898 -9.235 1.00 90.00 92 ILE A O 1
ATOM 742 N N . GLU A 1 93 ? 12.592 -4.945 -6.995 1.00 91.56 93 GLU A N 1
ATOM 743 C CA . GLU A 1 93 ? 13.644 -5.951 -6.857 1.00 91.56 93 GLU A CA 1
ATOM 744 C C . GLU A 1 93 ? 13.231 -7.287 -7.476 1.00 91.56 93 GLU A C 1
ATOM 746 O O . GLU A 1 93 ? 13.984 -7.839 -8.281 1.00 91.56 93 GLU A O 1
ATOM 751 N N . GLU A 1 94 ? 12.024 -7.779 -7.187 1.00 90.31 94 GLU A N 1
ATOM 752 C CA . GLU A 1 94 ? 11.503 -9.000 -7.808 1.00 90.31 94 GLU A CA 1
ATOM 753 C C . GLU A 1 94 ? 11.426 -8.894 -9.339 1.00 90.31 94 GLU A C 1
ATOM 755 O O . GLU A 1 94 ? 11.829 -9.820 -10.050 1.00 90.31 94 GLU A O 1
ATOM 760 N N . GLU A 1 95 ? 10.939 -7.767 -9.866 1.00 88.00 95 GLU A N 1
ATOM 761 C CA . GLU A 1 95 ? 10.894 -7.506 -11.307 1.00 88.00 95 GLU A CA 1
ATOM 762 C C . GLU A 1 95 ? 12.299 -7.479 -11.918 1.00 88.00 95 GLU A C 1
ATOM 764 O O . GLU A 1 95 ? 12.524 -8.086 -12.965 1.00 88.00 95 GLU A O 1
ATOM 769 N N . MET A 1 96 ? 13.266 -6.836 -11.257 1.00 86.88 96 MET A N 1
ATOM 770 C CA . MET A 1 96 ? 14.659 -6.789 -11.709 1.00 86.88 96 MET A CA 1
ATOM 771 C C . MET A 1 96 ? 15.289 -8.183 -11.771 1.00 86.88 96 MET A C 1
ATOM 773 O O . MET A 1 96 ? 16.027 -8.471 -12.713 1.00 86.88 96 MET A O 1
ATOM 777 N N . GLN A 1 97 ? 15.003 -9.057 -10.803 1.00 88.06 97 GLN A N 1
ATOM 778 C CA . GLN A 1 97 ? 15.489 -10.441 -10.825 1.00 88.06 97 GLN A CA 1
ATOM 779 C C . GLN A 1 97 ? 14.886 -11.236 -11.988 1.00 88.06 97 GLN A C 1
ATOM 781 O O . GLN A 1 97 ? 15.594 -11.987 -12.656 1.00 88.06 97 GLN A O 1
ATOM 786 N N . ARG A 1 98 ? 13.591 -11.054 -12.273 1.00 85.69 98 ARG A N 1
ATOM 787 C CA . ARG A 1 98 ? 12.926 -11.701 -13.417 1.00 85.69 98 ARG A CA 1
ATOM 788 C C . ARG A 1 98 ? 13.463 -11.196 -14.751 1.00 85.69 98 ARG A C 1
ATOM 790 O O . ARG A 1 98 ? 13.710 -12.004 -15.637 1.00 85.69 98 ARG A O 1
ATOM 797 N N . TRP A 1 99 ? 13.674 -9.886 -14.869 1.00 82.56 99 TRP A N 1
ATOM 798 C CA . TRP A 1 99 ? 14.211 -9.267 -16.078 1.00 82.56 99 TRP A CA 1
ATOM 799 C C . TRP A 1 99 ? 15.626 -9.762 -16.391 1.00 82.56 99 TRP A C 1
ATOM 801 O O . TRP A 1 99 ? 15.915 -10.060 -17.545 1.00 82.56 99 TRP A O 1
ATOM 811 N N . LYS A 1 100 ? 16.488 -9.914 -15.375 1.00 83.12 100 LYS A N 1
ATOM 812 C CA . LYS A 1 100 ? 17.829 -10.496 -15.550 1.00 83.12 100 LYS A CA 1
ATOM 813 C C . LYS A 1 100 ? 17.763 -11.924 -16.091 1.00 83.12 100 LYS A C 1
ATOM 815 O O . LYS A 1 100 ? 18.371 -12.198 -17.111 1.00 83.12 100 LYS A O 1
ATOM 820 N N . LYS A 1 101 ? 16.950 -12.790 -15.474 1.00 81.88 101 LYS A N 1
ATOM 821 C CA . LYS A 1 101 ? 16.789 -14.192 -15.901 1.00 81.88 101 LYS A CA 1
ATOM 822 C C . LYS A 1 101 ? 16.249 -14.358 -17.323 1.00 81.88 101 LYS A C 1
ATOM 824 O O . LYS A 1 101 ? 16.457 -15.403 -17.920 1.00 81.88 101 LYS A O 1
ATOM 829 N N . SER A 1 102 ? 15.495 -13.388 -17.844 1.00 75.06 102 SER A N 1
ATOM 830 C CA . SER A 1 102 ? 14.944 -13.457 -19.203 1.00 75.06 102 SER A CA 1
ATOM 831 C C . SER A 1 102 ? 15.883 -12.907 -20.282 1.00 75.06 102 SER A C 1
ATOM 833 O O . SER A 1 102 ? 15.541 -12.989 -21.458 1.00 75.06 102 SER A O 1
ATOM 835 N N . HIS A 1 103 ? 16.993 -12.278 -19.886 1.00 67.62 103 HIS A N 1
ATOM 836 C CA . HIS A 1 103 ? 18.002 -11.688 -20.775 1.00 67.62 103 HIS A CA 1
ATOM 837 C C . HIS A 1 103 ? 19.403 -12.301 -20.552 1.00 67.62 103 HIS A C 1
ATOM 839 O O . HIS A 1 103 ? 20.389 -11.746 -21.037 1.00 67.62 103 HIS A O 1
ATOM 845 N N . GLU A 1 104 ? 19.477 -13.414 -19.815 1.00 52.75 104 GLU A N 1
ATOM 846 C CA . GLU A 1 104 ? 20.586 -14.385 -19.823 1.00 52.75 104 GLU A CA 1
ATOM 847 C C . GLU A 1 104 ? 20.352 -15.413 -20.937 1.00 52.75 104 GLU A C 1
ATOM 849 O O . GLU A 1 104 ? 21.342 -15.765 -21.616 1.00 52.75 104 GLU A O 1
#

Radius of gyration: 17.61 Å; chains: 1; bounding box: 40×28×47 Å

InterPro domains:
  IPR002701 Chorismate mutase II, prokaryotic-type [PF01817] (18-95)
  IPR002701 Chorismate mutase II, prokaryotic-type [PS51168] (9-99)
  IPR002701 Chorismate mutase II, prokaryotic-type [SM00830] (19-98)
  IPR008241 Salicylate biosynthesis protein PchB [PIRSF029775] (5-102)
  IPR008241 Salicylate biosynthesis protein PchB [TIGR01803] (15-95)
  IPR036263 Chorismate mutase type II superfamily [SSF48600] (8-97)
  IPR036979 Chorismate mutase domain superfamily [G3DSA:1.20.59.10] (7-104)
  IPR051331 Chorismate mutase-related enzymes [PTHR38041] (8-103)

Secondary structure (DSSP, 8-state):
-----SS-TTT--SHHHHHHHHHHHHHHHHHHHHHHHHHHHHHHTT--SHHHHH-HHHHHHHHHHHHHHHHHTT--HHHHHHHHHHHHHHHHHHHHHHHHHT--